Protein AF-A0A6C0KLI9-F1 (afdb_monomer)

Foldseek 3Di:
DDDDDPPPDDPPPDPPDPPDDDPVVVVLVVLLVVQQVVVCVVPVPDDSVVSNVVSVVPD

Solvent-accessible surface area (backbone atoms only — not comparable to full-atom values): 3869 Å² total; per-residue (Å²): 138,88,85,81,83,81,80,77,78,80,81,78,75,75,77,87,66,87,73,76,73,54,70,69,58,46,55,51,49,52,49,25,50,50,49,34,54,60,47,32,73,79,35,80,83,58,48,69,70,56,18,47,57,51,47,68,67,62,124

Secondary structure (DSSP, 8-state):
-------------------PPPHHHHHHHHHHHHHHHHHHHH-TT--HHHHHHHHHH--

Mean predicted aligned error: 11.94 Å

Nearest PDB structures (foldseek):
  6ao8-assembly1_A  TM=5.163E-01  e=3.610E+00  Neisseria gonorrhoeae NCCP11945
  6qbt-assembly1_A  TM=6.256E-01  e=6.727E+00  Human T-lymphotropic virus 2

Sequence (59 aa):
MAKRSSTRKSNKKSKKGTRKLSPALKAWNEKVMKVFREKRKTNPNFKLMDAMREAKKMK

pLDDT: mean 81.78, std 14.18, range [47.56, 95.12]

Organism: NCBI:txid1070528

Radius of gyration: 22.23 Å; Cα contacts (8 Å, |Δi|>4): 19; chains: 1; bounding box: 22×68×34 Å

Structure (mmCIF, N/CA/C/O backbone):
data_AF-A0A6C0KLI9-F1
#
_entry.id   AF-A0A6C0KLI9-F1
#
loop_
_atom_site.group_PDB
_atom_site.id
_atom_site.type_symbol
_atom_site.label_atom_id
_atom_site.label_alt_id
_atom_site.label_comp_id
_atom_site.label_asym_id
_atom_site.label_entity_id
_atom_site.label_seq_id
_atom_site.pdbx_PDB_ins_code
_atom_site.Cartn_x
_atom_site.Cartn_y
_atom_site.Cartn_z
_atom_site.occupancy
_atom_site.B_iso_or_equiv
_atom_site.auth_seq_id
_atom_site.auth_comp_id
_atom_site.auth_asym_id
_atom_site.auth_atom_id
_atom_site.pdbx_PDB_model_num
ATOM 1 N N . MET A 1 1 ? 4.424 59.207 -19.499 1.00 47.56 1 MET A N 1
ATOM 2 C CA . MET A 1 1 ? 3.703 58.027 -20.038 1.00 47.56 1 MET A CA 1
ATOM 3 C C . MET A 1 1 ? 4.621 56.812 -20.000 1.00 47.56 1 MET A C 1
ATOM 5 O O . MET A 1 1 ? 5.788 56.933 -20.340 1.00 47.56 1 MET A O 1
ATOM 9 N N . ALA A 1 2 ? 4.110 55.681 -19.510 1.00 62.31 2 ALA A N 1
ATOM 10 C CA . ALA A 1 2 ? 4.852 54.456 -19.204 1.00 62.31 2 ALA A CA 1
ATOM 11 C C . ALA A 1 2 ? 5.035 53.526 -20.414 1.00 62.31 2 ALA A C 1
ATOM 13 O O . ALA A 1 2 ? 4.173 53.508 -21.287 1.00 62.31 2 ALA A O 1
ATOM 14 N N . LYS A 1 3 ? 6.052 52.646 -20.375 1.00 57.12 3 LYS A N 1
ATOM 15 C CA . LYS A 1 3 ? 6.002 51.300 -20.984 1.00 57.12 3 LYS A CA 1
ATOM 16 C C . LYS A 1 3 ? 6.773 50.295 -20.111 1.00 57.12 3 LYS A C 1
ATOM 18 O O . LYS A 1 3 ? 7.959 50.072 -20.308 1.00 57.12 3 LYS A O 1
ATOM 23 N N . ARG A 1 4 ? 6.104 49.695 -19.116 1.00 60.28 4 ARG A N 1
ATOM 24 C CA . ARG A 1 4 ? 6.616 48.511 -18.400 1.00 60.28 4 ARG A CA 1
ATOM 25 C C . ARG A 1 4 ? 6.275 47.273 -19.230 1.00 60.28 4 ARG A C 1
ATOM 27 O O . ARG A 1 4 ? 5.096 46.975 -19.417 1.00 60.28 4 ARG A O 1
ATOM 34 N N . SER A 1 5 ? 7.284 46.576 -19.749 1.00 61.59 5 SER A N 1
ATOM 35 C CA . SER A 1 5 ? 7.094 45.317 -20.471 1.00 61.59 5 SER A CA 1
ATOM 36 C C . SER A 1 5 ? 6.691 44.222 -19.479 1.00 61.59 5 SER A C 1
ATOM 38 O O . SER A 1 5 ? 7.477 43.747 -18.666 1.00 61.59 5 SER A O 1
ATOM 40 N N . SER A 1 6 ? 5.415 43.844 -19.511 1.00 61.91 6 SER A N 1
ATOM 41 C CA . SER A 1 6 ? 4.894 42.710 -18.751 1.00 61.91 6 SER A CA 1
ATOM 42 C C . SER A 1 6 ? 5.392 41.411 -19.389 1.00 61.91 6 SER A C 1
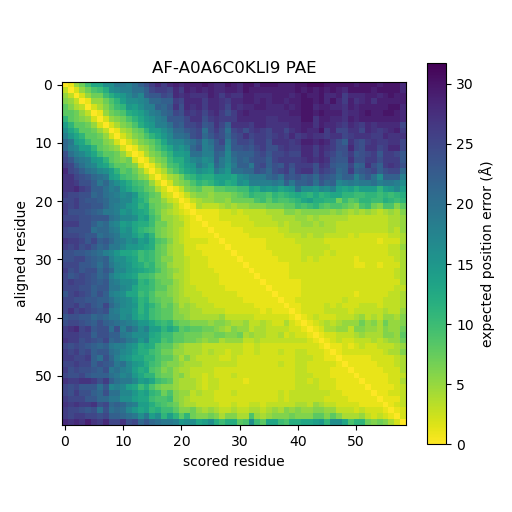ATOM 44 O O . SER A 1 6 ? 4.849 40.948 -20.394 1.00 61.91 6 SER A O 1
ATOM 46 N N . THR A 1 7 ? 6.450 40.820 -18.837 1.00 65.25 7 THR A N 1
ATOM 47 C CA . THR A 1 7 ? 6.880 39.469 -19.204 1.00 65.25 7 THR A CA 1
ATOM 48 C C . THR A 1 7 ? 5.923 38.463 -18.564 1.00 65.25 7 THR A C 1
ATOM 50 O O . THR A 1 7 ? 6.018 38.115 -17.388 1.00 65.25 7 THR A O 1
ATOM 53 N N . ARG A 1 8 ? 4.931 38.005 -19.340 1.00 63.03 8 ARG A N 1
ATOM 54 C CA . ARG A 1 8 ? 3.988 36.964 -18.906 1.00 63.03 8 ARG A CA 1
ATOM 55 C C . ARG A 1 8 ? 4.757 35.676 -18.602 1.00 63.03 8 ARG A C 1
ATOM 57 O O . ARG A 1 8 ? 5.295 35.039 -19.505 1.00 63.03 8 ARG A O 1
ATOM 64 N N . LYS A 1 9 ? 4.779 35.273 -17.330 1.00 65.75 9 LYS A N 1
ATOM 65 C CA . LYS A 1 9 ? 5.326 33.988 -16.878 1.00 65.75 9 LYS A CA 1
ATOM 66 C C . LYS A 1 9 ? 4.502 32.869 -17.525 1.00 65.75 9 LYS A C 1
ATOM 68 O O . LYS A 1 9 ? 3.303 32.753 -17.274 1.00 65.75 9 LYS A O 1
ATOM 73 N N . SER A 1 10 ? 5.116 32.092 -18.414 1.00 65.75 10 SER A N 1
ATOM 74 C CA . SER A 1 10 ? 4.434 31.015 -19.128 1.00 65.75 10 SER A CA 1
ATOM 75 C C . SER A 1 10 ? 3.996 29.934 -18.137 1.00 65.75 10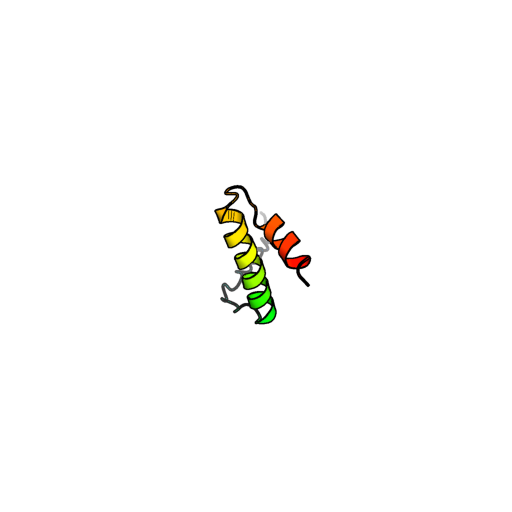 SER A C 1
ATOM 77 O O . SER A 1 10 ? 4.805 29.288 -17.472 1.00 65.75 10 SER A O 1
ATOM 79 N N . ASN A 1 11 ? 2.683 29.751 -18.004 1.00 66.00 11 ASN A N 1
ATOM 80 C CA . ASN A 1 11 ? 2.117 28.734 -17.128 1.00 66.00 11 ASN A CA 1
ATOM 81 C C . ASN A 1 11 ? 2.259 27.368 -17.823 1.00 66.00 11 ASN A C 1
ATOM 83 O O . ASN A 1 11 ? 1.447 26.995 -18.674 1.00 66.00 11 ASN A O 1
ATOM 87 N N . LYS A 1 12 ? 3.353 26.651 -17.540 1.00 63.50 12 LYS A N 1
ATOM 88 C CA . LYS A 1 12 ? 3.677 25.351 -18.145 1.00 63.50 12 LYS A CA 1
ATOM 89 C C . LYS A 1 12 ? 2.649 24.315 -17.676 1.00 63.50 12 LYS A C 1
ATOM 91 O O . LYS A 1 12 ? 2.805 23.719 -16.615 1.00 63.50 12 LYS A O 1
ATOM 96 N N . LYS A 1 13 ? 1.578 24.107 -18.455 1.00 65.69 13 LYS A N 1
ATOM 97 C CA . LYS A 1 13 ? 0.590 23.046 -18.203 1.00 65.69 13 LYS A CA 1
ATOM 98 C C . LYS A 1 13 ? 1.326 21.705 -18.125 1.00 65.69 13 LYS A C 1
ATOM 100 O O . LYS A 1 13 ? 1.912 21.259 -19.113 1.00 65.69 13 LYS A O 1
ATOM 105 N N . SER A 1 14 ? 1.313 21.065 -16.956 1.00 66.62 14 SER A N 1
ATOM 106 C CA . SER A 1 14 ? 1.791 19.695 -16.808 1.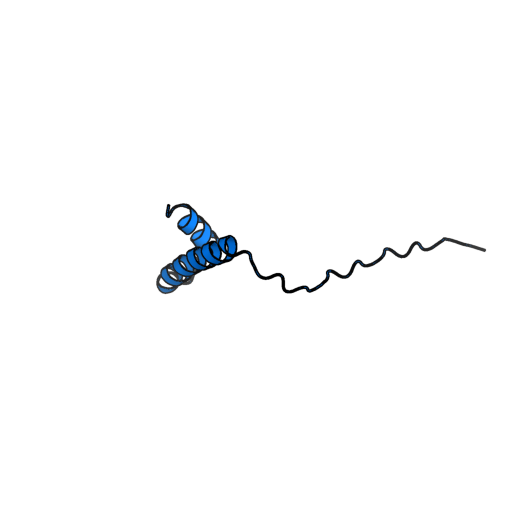00 66.62 14 SER A CA 1
ATOM 107 C C . SER A 1 14 ? 0.934 18.806 -17.711 1.00 66.62 14 SER A C 1
ATOM 109 O O . SER A 1 14 ? -0.287 18.737 -17.570 1.00 66.62 14 SER A O 1
ATOM 111 N N . LYS A 1 15 ? 1.559 18.170 -18.710 1.00 62.28 15 LYS A N 1
ATOM 112 C CA . LYS A 1 15 ? 0.882 17.170 -19.541 1.00 62.28 15 LYS A CA 1
ATOM 113 C C . LYS A 1 15 ? 0.335 16.099 -18.594 1.00 62.28 15 LYS A C 1
ATOM 115 O O . LYS A 1 15 ? 1.120 15.361 -18.000 1.00 62.28 15 LYS A O 1
ATOM 120 N N . LYS A 1 16 ? -0.993 16.012 -18.460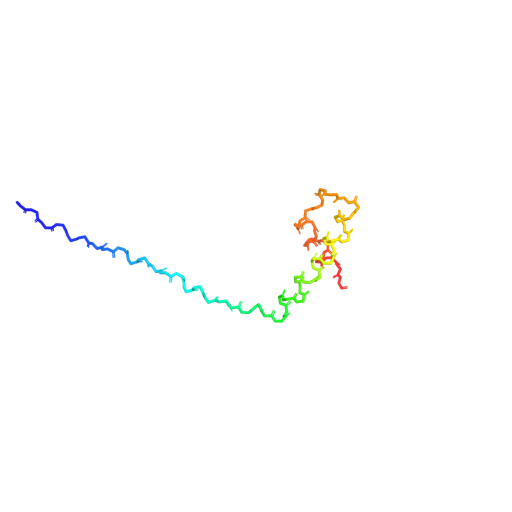 1.00 61.97 16 LYS A N 1
ATOM 121 C CA . LYS A 1 16 ? -1.701 14.903 -17.799 1.00 61.97 16 LYS A CA 1
ATOM 122 C C . LYS A 1 16 ? -1.577 13.640 -18.664 1.00 61.97 16 LYS A C 1
ATOM 124 O O . LYS A 1 16 ? -2.555 13.143 -19.202 1.00 61.97 16 LYS A O 1
ATOM 129 N N . GLY A 1 17 ? -0.352 13.167 -18.873 1.00 62.25 17 GLY A N 1
ATOM 130 C CA . GLY A 1 17 ? -0.106 11.856 -19.453 1.00 62.25 17 GLY A CA 1
ATOM 131 C C . GLY A 1 17 ? -0.242 10.821 -18.348 1.00 62.25 17 GLY A C 1
ATOM 132 O O . GLY A 1 17 ? 0.479 10.897 -17.352 1.00 62.25 17 GLY A O 1
ATOM 133 N N . THR A 1 18 ? -1.147 9.861 -18.510 1.00 66.50 18 THR A N 1
ATOM 134 C CA . THR A 1 18 ? -1.257 8.680 -17.648 1.00 66.50 18 THR A CA 1
ATOM 135 C C . THR A 1 18 ? -0.052 7.771 -17.894 1.00 66.50 18 THR A C 1
ATOM 137 O O . THR A 1 18 ? -0.129 6.745 -18.567 1.00 66.50 18 THR A O 1
ATOM 140 N N . ARG A 1 19 ? 1.120 8.171 -17.388 1.00 70.06 19 ARG A N 1
ATOM 141 C CA . ARG A 1 19 ? 2.308 7.315 -17.404 1.00 70.06 19 ARG A CA 1
ATOM 142 C C . ARG A 1 19 ? 1.986 6.057 -16.603 1.00 70.06 19 ARG A C 1
ATOM 144 O O . ARG A 1 19 ? 1.742 6.134 -15.401 1.00 70.06 19 ARG A O 1
ATOM 151 N N . LYS A 1 20 ? 1.966 4.909 -17.283 1.00 76.31 20 LYS A N 1
ATOM 152 C CA . LYS A 1 20 ? 1.865 3.607 -16.623 1.00 76.31 20 LYS A CA 1
ATOM 153 C C . LYS A 1 20 ? 3.066 3.469 -15.684 1.00 76.31 20 LYS A C 1
ATOM 155 O O . LYS A 1 20 ? 4.192 3.771 -16.076 1.00 76.31 20 LYS A O 1
ATOM 160 N N . LEU A 1 21 ? 2.811 3.071 -14.438 1.00 77.56 21 LEU A N 1
ATOM 161 C CA . LEU A 1 21 ? 3.869 2.790 -13.468 1.00 77.56 21 LEU A CA 1
ATOM 162 C C . LEU A 1 21 ? 4.778 1.688 -14.026 1.00 77.56 21 LEU A C 1
ATOM 164 O O . LEU A 1 21 ? 4.295 0.772 -14.696 1.00 77.56 21 LEU A O 1
ATOM 168 N N . SER A 1 22 ? 6.080 1.769 -13.747 1.00 85.75 22 SER A N 1
ATOM 169 C CA . SER A 1 22 ? 7.003 0.698 -14.124 1.00 85.75 22 SER A CA 1
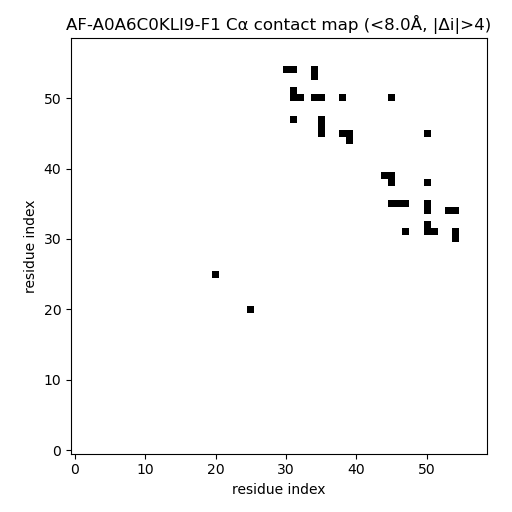ATOM 170 C C . SER A 1 22 ? 6.606 -0.617 -13.429 1.00 85.75 22 SER A C 1
ATOM 172 O O . SER A 1 22 ? 6.057 -0.579 -12.321 1.00 85.75 22 SER A O 1
ATOM 174 N N . PRO A 1 23 ? 6.888 -1.787 -14.032 1.00 89.06 23 PRO A N 1
ATOM 175 C CA . PRO A 1 23 ? 6.529 -3.080 -13.443 1.00 89.06 23 PRO A CA 1
ATOM 176 C C . PRO A 1 23 ? 7.057 -3.266 -12.013 1.00 89.06 23 PRO A C 1
ATOM 178 O O . PRO A 1 23 ? 6.319 -3.706 -11.134 1.00 89.06 23 PRO A O 1
ATOM 181 N N . ALA A 1 24 ? 8.296 -2.837 -11.748 1.00 89.31 24 ALA A N 1
ATOM 182 C CA . ALA A 1 24 ? 8.908 -2.906 -10.420 1.00 89.31 24 ALA A CA 1
ATOM 183 C C . ALA A 1 24 ? 8.152 -2.066 -9.376 1.00 89.31 24 ALA A C 1
ATOM 185 O O . ALA A 1 24 ? 7.915 -2.514 -8.254 1.00 89.31 24 ALA A O 1
ATOM 186 N N . LEU A 1 25 ? 7.718 -0.859 -9.753 1.00 89.06 25 LEU A N 1
ATOM 187 C CA . LEU A 1 25 ? 6.965 0.016 -8.857 1.00 89.06 25 LEU A CA 1
ATOM 188 C C . LEU A 1 25 ? 5.558 -0.529 -8.587 1.00 89.06 25 LEU A C 1
ATOM 190 O O . LEU A 1 25 ? 5.037 -0.377 -7.482 1.00 89.06 25 LEU A O 1
ATOM 194 N N . LYS A 1 26 ? 4.958 -1.201 -9.575 1.00 91.44 26 LYS A N 1
ATOM 195 C CA . LYS A 1 26 ? 3.670 -1.878 -9.414 1.00 91.44 26 LYS A CA 1
ATOM 196 C C . LYS A 1 26 ? 3.768 -3.045 -8.426 1.00 91.44 26 LYS A C 1
ATOM 198 O O . LYS A 1 26 ? 2.964 -3.097 -7.500 1.00 91.44 26 LYS A O 1
ATOM 203 N N . ALA A 1 27 ? 4.788 -3.896 -8.556 1.00 92.06 27 ALA A N 1
ATOM 204 C CA . ALA A 1 27 ? 5.029 -5.007 -7.630 1.00 92.06 27 ALA A CA 1
ATOM 205 C C . ALA A 1 27 ? 5.268 -4.517 -6.191 1.00 92.06 27 ALA A C 1
ATOM 207 O O . ALA A 1 27 ? 4.717 -5.062 -5.233 1.00 92.06 27 ALA A O 1
ATOM 208 N N . TRP A 1 28 ? 6.030 -3.429 -6.035 1.00 92.31 28 TRP A N 1
ATOM 209 C CA . TRP A 1 28 ? 6.220 -2.788 -4.734 1.00 92.31 28 TRP A CA 1
ATOM 210 C C . TRP A 1 28 ? 4.901 -2.278 -4.143 1.00 92.31 28 TRP A C 1
ATOM 212 O O . TRP A 1 28 ? 4.605 -2.534 -2.975 1.00 92.31 28 TRP A O 1
ATOM 222 N N . ASN A 1 29 ? 4.079 -1.599 -4.947 1.00 93.38 29 ASN A N 1
ATOM 223 C CA . ASN A 1 29 ? 2.783 -1.099 -4.497 1.00 93.38 29 ASN A CA 1
ATOM 224 C C . ASN A 1 29 ? 1.843 -2.238 -4.074 1.00 93.38 29 ASN A C 1
ATOM 226 O O . ASN A 1 29 ? 1.192 -2.153 -3.037 1.00 93.38 29 ASN A O 1
ATOM 230 N N . GLU A 1 30 ? 1.801 -3.329 -4.837 1.00 94.12 30 GLU A N 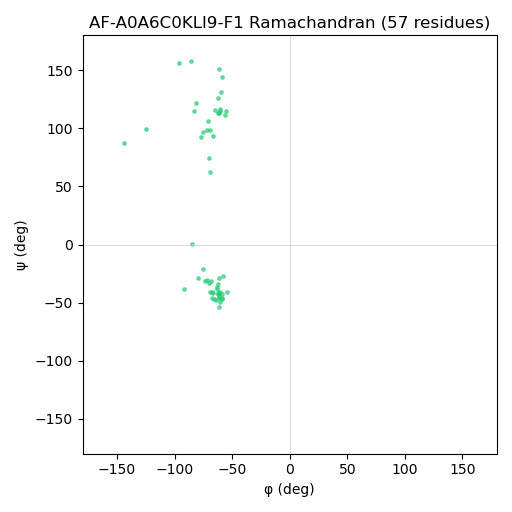1
ATOM 231 C CA . GLU A 1 30 ? 1.006 -4.513 -4.499 1.00 94.12 30 GLU A CA 1
ATOM 232 C C . GLU A 1 30 ? 1.456 -5.136 -3.169 1.00 94.12 30 GLU A C 1
ATOM 234 O O . GLU A 1 30 ? 0.610 -5.434 -2.321 1.00 94.12 30 GLU A O 1
ATOM 239 N N . LYS A 1 31 ? 2.772 -5.234 -2.927 1.00 94.25 31 LYS A N 1
ATOM 240 C CA . LYS A 1 31 ? 3.331 -5.709 -1.651 1.00 94.25 31 LYS A CA 1
ATOM 241 C C . LYS A 1 31 ? 2.913 -4.822 -0.474 1.00 94.25 31 LYS A C 1
ATOM 243 O O . LYS A 1 31 ? 2.415 -5.332 0.529 1.00 94.25 31 LYS A O 1
ATOM 248 N N . VAL A 1 32 ? 3.064 -3.502 -0.604 1.00 94.94 32 VAL A N 1
ATOM 249 C CA . VAL A 1 32 ? 2.666 -2.537 0.438 1.00 94.94 32 VAL A CA 1
ATOM 250 C C . VAL A 1 32 ? 1.163 -2.618 0.710 1.00 94.94 32 VAL A C 1
ATOM 252 O O . VAL A 1 32 ? 0.741 -2.670 1.866 1.00 94.94 32 VAL A O 1
ATOM 255 N N . MET A 1 33 ? 0.344 -2.674 -0.341 1.00 95.12 33 MET A N 1
ATOM 256 C CA . MET A 1 33 ? -1.111 -2.731 -0.210 1.00 95.12 33 MET A CA 1
ATOM 257 C C . MET A 1 33 ? -1.597 -4.047 0.396 1.00 95.12 33 MET A C 1
ATOM 259 O O . M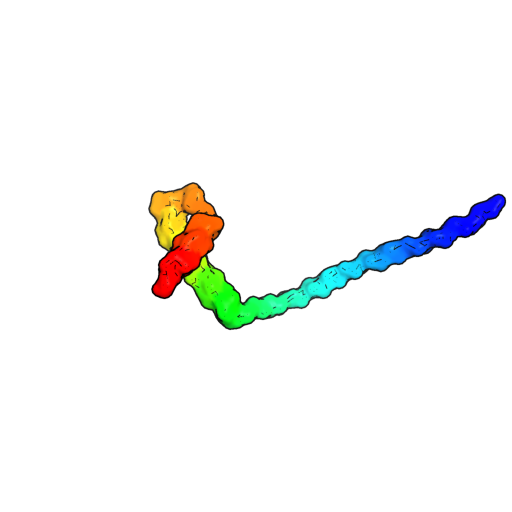ET A 1 33 ? -2.603 -4.034 1.108 1.00 95.12 33 MET A O 1
ATOM 263 N N . LYS A 1 34 ? -0.898 -5.163 0.163 1.00 95.12 34 LYS A N 1
ATOM 264 C CA . LYS A 1 34 ? -1.191 -6.440 0.823 1.00 95.12 34 LYS A CA 1
ATOM 265 C C . LYS A 1 34 ? -1.028 -6.316 2.341 1.00 95.12 34 LYS A C 1
ATOM 267 O O . LYS A 1 34 ? -1.997 -6.536 3.064 1.00 95.12 34 LYS A O 1
ATOM 272 N N . VAL A 1 35 ? 0.134 -5.840 2.799 1.00 94.31 35 VAL A N 1
ATOM 273 C CA . VAL A 1 35 ? 0.419 -5.618 4.230 1.00 94.31 35 VAL A CA 1
ATOM 274 C C . VAL A 1 35 ? -0.583 -4.641 4.845 1.00 94.31 35 VAL A C 1
ATOM 276 O O . VAL A 1 35 ? -1.160 -4.909 5.896 1.00 94.31 35 VAL A O 1
ATOM 279 N N . PHE A 1 36 ? -0.851 -3.528 4.158 1.00 95.06 36 PHE A N 1
ATOM 280 C CA . PHE A 1 36 ? -1.806 -2.527 4.625 1.00 95.06 36 PHE A CA 1
ATOM 281 C C . PHE A 1 36 ? -3.209 -3.108 4.814 1.00 95.06 36 PHE A C 1
ATOM 283 O O . PHE A 1 36 ? -3.833 -2.877 5.844 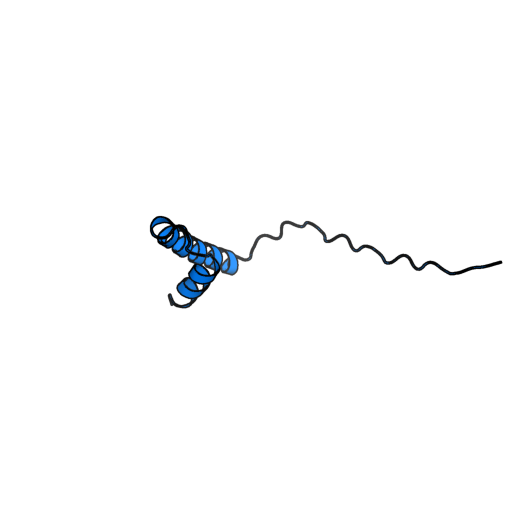1.00 95.06 36 PHE A O 1
ATOM 290 N N . ARG A 1 37 ? -3.712 -3.880 3.843 1.00 94.94 37 ARG A N 1
ATOM 291 C CA . ARG A 1 37 ? -5.047 -4.489 3.925 1.00 94.94 37 ARG A CA 1
ATOM 292 C C . ARG A 1 37 ? -5.128 -5.533 5.030 1.00 94.94 37 ARG A C 1
ATOM 294 O O . ARG A 1 37 ? -6.130 -5.569 5.733 1.00 94.94 37 ARG A O 1
ATOM 301 N N . GLU A 1 38 ? -4.105 -6.364 5.190 1.00 93.81 38 GLU A N 1
ATOM 302 C CA . GLU A 1 38 ? -4.063 -7.386 6.243 1.00 93.81 38 GLU A CA 1
ATOM 303 C C . GLU A 1 38 ? -4.054 -6.750 7.636 1.00 93.81 38 GLU A C 1
ATOM 305 O O . GLU A 1 38 ? -4.871 -7.102 8.483 1.00 93.81 38 GLU A O 1
ATOM 310 N N . LYS A 1 39 ? -3.204 -5.745 7.851 1.00 92.50 39 LYS A N 1
ATOM 311 C CA . LYS A 1 39 ? -3.069 -5.058 9.142 1.00 92.50 39 LYS A CA 1
ATOM 312 C C . LYS A 1 39 ? -4.240 -4.135 9.457 1.00 92.50 39 LYS A C 1
ATOM 314 O O . LYS A 1 39 ? -4.597 -3.974 10.618 1.00 92.50 39 LYS A O 1
ATOM 319 N N . ARG A 1 40 ? -4.868 -3.537 8.443 1.00 93.88 40 ARG A N 1
ATOM 320 C CA . ARG A 1 40 ? -6.018 -2.650 8.650 1.00 93.88 40 ARG A CA 1
ATOM 321 C C . ARG A 1 40 ? -7.308 -3.402 8.978 1.00 93.88 40 ARG A C 1
ATOM 323 O O . ARG A 1 40 ? -8.198 -2.816 9.583 1.00 93.88 40 ARG A O 1
ATOM 330 N N . LYS A 1 41 ? -7.399 -4.692 8.627 1.00 93.00 41 LYS A N 1
ATOM 331 C CA . LYS A 1 41 ? -8.496 -5.566 9.081 1.00 93.00 41 LYS A CA 1
ATOM 332 C C . LYS A 1 41 ? -8.502 -5.733 10.599 1.00 93.00 41 LYS A C 1
ATOM 334 O O . LYS A 1 41 ? -9.573 -5.811 11.182 1.00 93.00 41 LYS A O 1
ATOM 339 N N . THR A 1 42 ? -7.326 -5.793 11.219 1.00 91.19 42 THR A N 1
ATOM 340 C CA . THR A 1 42 ? -7.192 -5.962 12.671 1.00 91.19 42 THR A CA 1
ATOM 341 C C . THR A 1 42 ? -7.104 -4.622 13.399 1.00 91.19 42 THR A C 1
ATOM 343 O O . THR A 1 42 ? -7.709 -4.464 14.451 1.00 91.19 42 THR A O 1
ATOM 346 N N . ASN A 1 43 ? -6.413 -3.638 12.815 1.00 90.25 43 ASN A N 1
ATOM 347 C CA . ASN A 1 43 ? -6.210 -2.309 13.386 1.00 90.25 43 ASN A CA 1
ATOM 348 C C . ASN A 1 43 ? -6.682 -1.218 12.407 1.00 90.25 43 ASN A C 1
ATOM 350 O O . ASN A 1 43 ? -5.922 -0.824 11.518 1.00 90.25 43 ASN A O 1
ATOM 354 N N . PRO A 1 44 ? -7.889 -0.647 12.579 1.00 90.06 44 PRO A N 1
ATOM 355 C CA . PRO A 1 44 ? -8.439 0.360 11.662 1.00 90.06 44 PRO A CA 1
ATOM 356 C C . PRO A 1 44 ? -7.559 1.609 11.490 1.00 90.06 44 PRO A C 1
ATOM 358 O O . PRO A 1 44 ? -7.573 2.238 10.429 1.00 90.06 44 PRO A O 1
ATOM 361 N N . ASN A 1 45 ? -6.767 1.927 12.520 1.00 92.25 45 ASN A N 1
ATOM 362 C CA . ASN A 1 45 ? -5.849 3.067 12.577 1.00 92.25 45 ASN A CA 1
ATOM 363 C C . ASN A 1 45 ? -4.471 2.795 11.952 1.00 92.25 45 ASN A C 1
ATOM 365 O O . ASN A 1 45 ? -3.612 3.678 11.971 1.00 92.25 45 ASN A O 1
ATOM 369 N N . PHE A 1 46 ? -4.233 1.597 11.413 1.00 92.25 46 PHE A N 1
ATOM 370 C CA . PHE A 1 46 ? -2.972 1.265 10.757 1.00 92.25 46 PHE A CA 1
ATOM 371 C C . PHE A 1 46 ? -2.752 2.160 9.531 1.00 92.25 46 PHE A C 1
ATOM 373 O O . PHE A 1 46 ? -3.626 2.260 8.664 1.00 92.25 46 PHE A O 1
ATOM 380 N N . LYS A 1 47 ? -1.597 2.835 9.453 1.00 94.88 47 LYS A N 1
ATOM 381 C CA . LYS A 1 47 ? -1.312 3.826 8.404 1.00 94.88 47 LYS A CA 1
ATOM 382 C C . LYS A 1 47 ? -0.524 3.215 7.249 1.00 94.88 47 LYS A C 1
ATOM 384 O O . LYS A 1 47 ? 0.230 2.258 7.399 1.00 94.88 47 LYS A O 1
ATOM 389 N N . LEU A 1 48 ? -0.638 3.841 6.077 1.00 92.69 48 LEU A N 1
ATOM 390 C CA . LEU A 1 48 ? 0.105 3.426 4.884 1.00 92.69 48 LEU A CA 1
ATOM 391 C C . LEU A 1 48 ? 1.629 3.533 5.076 1.00 92.69 48 LEU A C 1
ATOM 393 O O . LEU A 1 48 ? 2.373 2.701 4.565 1.00 92.69 48 LEU A O 1
ATOM 397 N N . MET A 1 49 ? 2.100 4.522 5.847 1.00 92.88 49 MET A N 1
ATOM 398 C CA . MET A 1 49 ? 3.524 4.651 6.179 1.00 92.88 49 MET A CA 1
ATOM 399 C C . MET A 1 49 ? 4.052 3.460 6.985 1.00 92.88 49 MET A C 1
ATOM 401 O O . MET A 1 49 ? 5.172 3.008 6.739 1.00 92.88 49 MET A O 1
ATOM 405 N N . ASP A 1 50 ? 3.246 2.926 7.904 1.00 93.25 50 ASP A N 1
ATOM 406 C CA . ASP A 1 50 ? 3.619 1.756 8.701 1.00 93.25 50 ASP A CA 1
ATOM 407 C C . ASP A 1 50 ? 3.680 0.510 7.814 1.00 93.25 50 ASP A C 1
ATOM 409 O O . ASP A 1 50 ? 4.654 -0.243 7.870 1.00 93.25 50 ASP A O 1
ATOM 413 N N . ALA A 1 51 ? 2.720 0.366 6.893 1.00 93.06 51 ALA A N 1
ATOM 414 C CA . ALA A 1 51 ? 2.733 -0.690 5.881 1.00 93.06 51 ALA A CA 1
ATOM 415 C C . ALA A 1 51 ? 3.985 -0.634 4.990 1.00 93.06 51 ALA A C 1
ATOM 417 O O . ALA A 1 51 ? 4.599 -1.663 4.719 1.00 93.06 51 ALA A O 1
ATOM 418 N N . MET A 1 52 ? 4.405 0.562 4.562 1.00 94.50 52 MET A N 1
ATOM 419 C CA . MET A 1 52 ? 5.645 0.760 3.798 1.00 94.50 52 MET A CA 1
ATOM 420 C C . MET A 1 52 ? 6.882 0.323 4.590 1.00 94.50 52 MET A C 1
ATOM 422 O O . MET A 1 52 ? 7.785 -0.310 4.036 1.00 94.50 52 MET A O 1
ATOM 426 N N . ARG A 1 53 ? 6.929 0.651 5.887 1.00 94.44 53 ARG A N 1
ATOM 427 C CA . ARG A 1 53 ? 8.036 0.285 6.778 1.00 94.44 53 ARG A CA 1
ATOM 428 C C . ARG A 1 53 ? 8.096 -1.226 7.008 1.00 94.44 53 ARG A C 1
ATOM 430 O O . ARG A 1 53 ? 9.191 -1.785 6.987 1.00 94.44 53 ARG A O 1
ATOM 437 N N . GLU A 1 54 ? 6.953 -1.884 7.189 1.00 91.56 54 GLU A N 1
ATOM 438 C CA . GLU A 1 54 ? 6.863 -3.346 7.305 1.00 91.56 54 GLU A CA 1
ATOM 439 C C . GLU A 1 54 ? 7.219 -4.050 5.987 1.00 91.56 54 GLU A C 1
ATOM 441 O O . GLU A 1 54 ? 8.054 -4.955 5.978 1.00 91.56 54 GLU A O 1
ATOM 446 N N . ALA A 1 55 ? 6.678 -3.589 4.857 1.00 92.50 55 ALA A N 1
ATOM 447 C CA . ALA A 1 55 ? 6.950 -4.167 3.541 1.00 92.50 55 ALA A CA 1
ATOM 448 C C . ALA A 1 55 ? 8.434 -4.083 3.145 1.00 92.50 55 ALA A C 1
ATOM 450 O O . ALA A 1 55 ? 8.921 -4.952 2.420 1.00 92.50 55 ALA A O 1
ATOM 451 N N . LYS A 1 56 ? 9.162 -3.068 3.636 1.00 92.19 56 LYS A N 1
ATOM 452 C CA . LYS A 1 56 ? 10.616 -2.929 3.446 1.00 92.19 56 LYS A CA 1
ATOM 453 C C . LYS A 1 56 ? 11.417 -3.942 4.270 1.00 92.19 56 LYS A C 1
ATOM 455 O O . LYS A 1 56 ? 12.506 -4.321 3.857 1.00 92.19 56 LYS A O 1
ATOM 460 N N . LYS A 1 57 ? 10.899 -4.356 5.431 1.00 90.44 57 L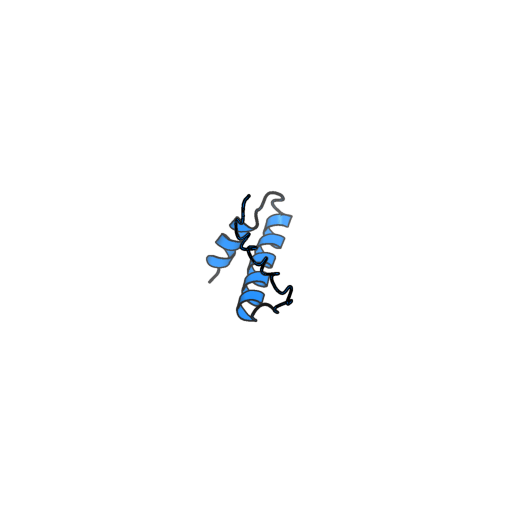YS A N 1
ATOM 461 C CA . LYS A 1 57 ? 11.548 -5.340 6.314 1.00 90.44 57 LYS A CA 1
ATOM 462 C C . LYS A 1 57 ? 11.347 -6.779 5.845 1.00 90.44 57 LYS A C 1
ATOM 464 O O . LYS A 1 57 ? 12.198 -7.616 6.112 1.00 90.44 57 LYS A O 1
ATOM 469 N N . MET A 1 58 ? 10.245 -7.064 5.153 1.00 79.88 58 MET A N 1
ATOM 470 C CA . MET A 1 58 ? 10.025 -8.356 4.503 1.00 79.88 58 MET A CA 1
ATOM 471 C C . MET A 1 58 ? 11.004 -8.481 3.329 1.00 79.88 58 MET A C 1
ATOM 473 O O . MET A 1 58 ? 10.759 -7.885 2.279 1.00 79.88 58 MET A O 1
ATOM 477 N N . LYS A 1 59 ? 12.128 -9.173 3.520 1.00 64.12 59 LYS A N 1
ATOM 478 C CA . LYS A 1 59 ? 13.084 -9.476 2.447 1.00 64.12 59 LYS A CA 1
ATOM 479 C C . LYS A 1 59 ? 12.529 -10.581 1.558 1.00 64.12 59 LYS A C 1
ATOM 481 O O . LYS A 1 59 ? 12.015 -11.565 2.128 1.00 64.12 59 LYS A O 1
#